Protein AF-A0A7J9G802-F1 (afdb_monomer)

pLDDT: mean 81.96, std 13.97, range [40.69, 97.0]

Foldseek 3Di:
DPPVVVVVVCVVVALWDQDPVRDTDHDPVLVVLVVQPVVHCVRNVCPDPVSVVVSVVVSCVVSVHDDPVVVVDD

Nearest PDB structures (foldseek):
  1g3s-assembly1_A  TM=2.647E-01  e=4.176E+00  Corynebacterium diphtheriae
  3glx-assembly1_A-2  TM=2.656E-01  e=4.775E+00  Corynebacterium diphtheriae

Sequence (74 aa):
MEDSAELESILPYLPLVIGSSRRLLWPSKVVEALEAMSRGPDHSRVNCGEVLSIAISDMRASLSLADPLALSAP

Secondary structure (DSSP, 8-state):
---HHHHHHHGGGS--EE-TTS-EE--HHHHHHHHHHHT-HHHH---SHHHHHHHHHHHHHHTT---TTGGG--

Organism: NCBI:txid34285

Structure (mmCIF, N/CA/C/O backbone):
data_AF-A0A7J9G802-F1
#
_entry.id   AF-A0A7J9G802-F1
#
loop_
_atom_site.group_PDB
_atom_site.id
_atom_site.type_symbol
_atom_site.label_atom_id
_atom_site.label_alt_id
_atom_site.label_comp_id
_atom_site.label_asym_id
_atom_site.label_entity_id
_atom_site.label_seq_id
_atom_site.pdbx_PDB_ins_code
_atom_site.Cartn_x
_atom_site.Cartn_y
_atom_site.Cartn_z
_atom_site.occupancy
_atom_site.B_iso_or_equiv
_atom_site.auth_seq_id
_atom_site.auth_comp_id
_atom_site.auth_asym_id
_atom_site.auth_atom_id
_atom_site.p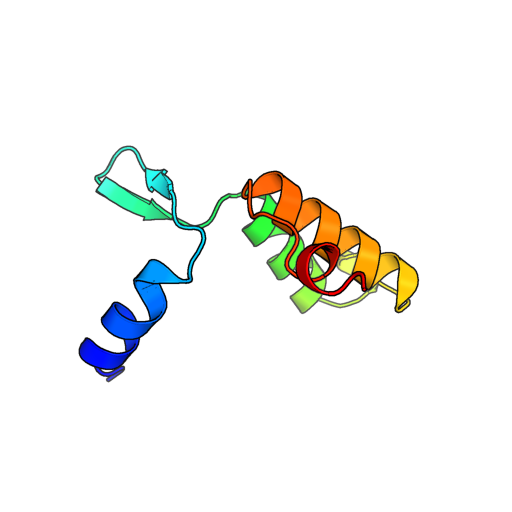dbx_PDB_model_num
ATOM 1 N N . MET A 1 1 ? -1.882 26.260 3.829 1.00 49.81 1 MET A N 1
ATOM 2 C CA . MET A 1 1 ? -2.145 25.733 5.178 1.00 49.81 1 MET A CA 1
ATOM 3 C C . MET A 1 1 ? -3.134 24.623 4.934 1.00 49.81 1 MET A C 1
ATOM 5 O O . MET A 1 1 ? -4.202 24.926 4.428 1.00 49.81 1 MET A O 1
ATOM 9 N N . GLU A 1 2 ? -2.700 23.375 5.059 1.00 59.38 2 GLU A N 1
ATOM 10 C CA . GLU A 1 2 ? -3.581 22.220 4.858 1.00 59.38 2 GLU A CA 1
ATOM 11 C C . GLU A 1 2 ? -4.736 22.354 5.854 1.00 59.38 2 GLU A C 1
ATOM 13 O O . GLU A 1 2 ? -4.497 22.680 7.023 1.00 59.38 2 GLU A O 1
ATOM 18 N N . ASP A 1 3 ? -5.973 22.242 5.375 1.00 75.31 3 ASP A N 1
ATOM 19 C CA . ASP A 1 3 ? -7.139 22.417 6.226 1.00 75.31 3 ASP A CA 1
ATOM 20 C C . ASP A 1 3 ? -7.182 21.243 7.211 1.00 75.31 3 ASP A C 1
ATOM 22 O O . ASP A 1 3 ? -7.157 20.071 6.828 1.00 75.31 3 ASP A O 1
ATOM 26 N N . SER A 1 4 ? -7.179 21.537 8.509 1.00 72.31 4 SER A N 1
ATOM 27 C CA . SER A 1 4 ? -7.157 20.496 9.536 1.00 72.31 4 SER A CA 1
ATOM 28 C C . SER A 1 4 ? -8.390 19.590 9.468 1.00 72.31 4 SER A C 1
ATOM 30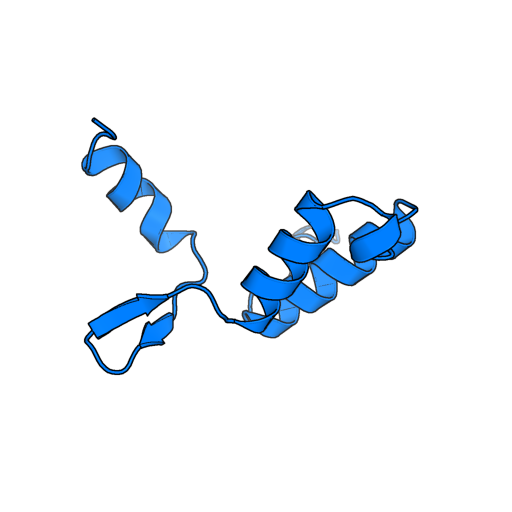 O O . SER A 1 4 ? -8.302 18.440 9.891 1.00 72.31 4 SER A O 1
ATOM 32 N N . ALA A 1 5 ? -9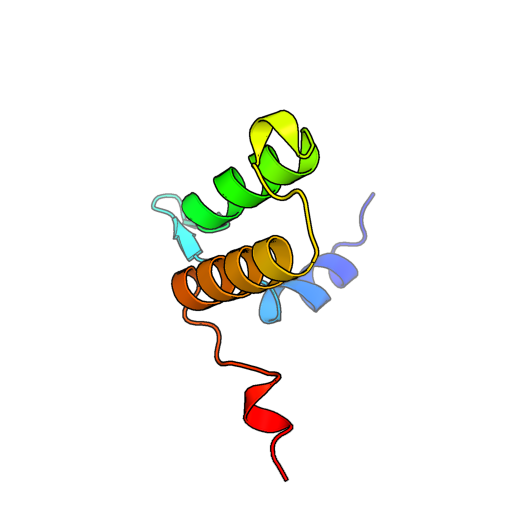.508 20.047 8.891 1.00 77.69 5 ALA A N 1
ATOM 33 C CA . ALA A 1 5 ? -10.674 19.200 8.671 1.00 77.69 5 ALA A CA 1
ATOM 34 C C . ALA A 1 5 ? -10.449 18.176 7.546 1.00 77.69 5 ALA A C 1
ATOM 36 O O . ALA A 1 5 ? -10.933 17.049 7.651 1.00 77.69 5 ALA A O 1
ATOM 37 N N . GLU A 1 6 ? -9.682 18.518 6.504 1.00 81.50 6 GLU A N 1
ATOM 38 C CA . GLU A 1 6 ? -9.308 17.571 5.445 1.00 81.50 6 GLU A CA 1
ATOM 39 C C . GLU A 1 6 ? -8.425 16.455 6.009 1.00 81.50 6 GLU A C 1
ATOM 41 O O . GLU A 1 6 ? -8.660 15.279 5.725 1.00 81.50 6 GLU A O 1
ATOM 46 N N . LEU A 1 7 ? -7.469 16.795 6.879 1.00 77.44 7 LEU A N 1
ATOM 47 C CA . LEU A 1 7 ? -6.618 15.803 7.534 1.00 77.44 7 LEU A CA 1
ATOM 48 C C . LEU A 1 7 ? -7.430 14.855 8.428 1.00 77.44 7 LEU A C 1
ATOM 50 O O . LEU A 1 7 ? -7.318 13.638 8.292 1.00 77.44 7 LEU A O 1
ATOM 54 N N . GLU A 1 8 ? -8.284 15.392 9.302 1.00 81.25 8 GLU A N 1
ATOM 55 C CA . GLU A 1 8 ? -9.151 14.578 10.166 1.00 81.25 8 GLU A CA 1
ATOM 56 C C . GLU A 1 8 ? -10.087 13.672 9.350 1.00 81.25 8 GLU A C 1
ATOM 58 O O . GLU A 1 8 ? -10.362 12.542 9.755 1.00 81.25 8 GLU A O 1
ATOM 63 N N . SER A 1 9 ? -10.523 14.120 8.166 1.00 85.56 9 SER A N 1
ATOM 64 C CA . SER A 1 9 ? -11.366 13.316 7.276 1.00 85.56 9 SER A CA 1
ATOM 65 C C . SER A 1 9 ? -10.650 12.085 6.713 1.00 85.56 9 SER A C 1
ATOM 67 O O . SER A 1 9 ? -11.301 11.066 6.481 1.00 85.56 9 SER A O 1
ATOM 69 N N . ILE A 1 10 ? -9.323 12.142 6.528 1.00 82.88 10 ILE A N 1
ATOM 70 C CA . ILE A 1 10 ? -8.546 11.030 5.964 1.00 82.88 10 ILE A CA 1
ATOM 71 C C . ILE A 1 10 ? -7.975 10.089 7.029 1.00 82.88 10 ILE A C 1
ATOM 73 O O . ILE A 1 10 ? -7.717 8.928 6.715 1.00 82.88 10 ILE A O 1
ATOM 77 N N . LEU A 1 11 ? -7.798 10.546 8.278 1.00 80.12 11 LEU A N 1
ATOM 78 C CA . LEU A 1 11 ? -7.201 9.752 9.364 1.00 80.12 11 LEU A CA 1
ATOM 79 C C . LEU A 1 11 ? -7.816 8.348 9.530 1.00 80.12 11 LEU A C 1
ATOM 81 O O . LEU A 1 11 ? -7.038 7.403 9.672 1.00 80.12 11 LEU A O 1
ATOM 85 N N . PRO A 1 12 ? -9.152 8.152 9.463 1.00 81.75 12 PRO A N 1
ATOM 86 C CA . PRO A 1 12 ? -9.760 6.823 9.587 1.00 81.75 12 PRO A CA 1
ATOM 87 C C . PRO A 1 12 ? -9.384 5.844 8.468 1.00 81.75 12 PRO A C 1
ATOM 89 O O . PRO A 1 12 ? -9.538 4.636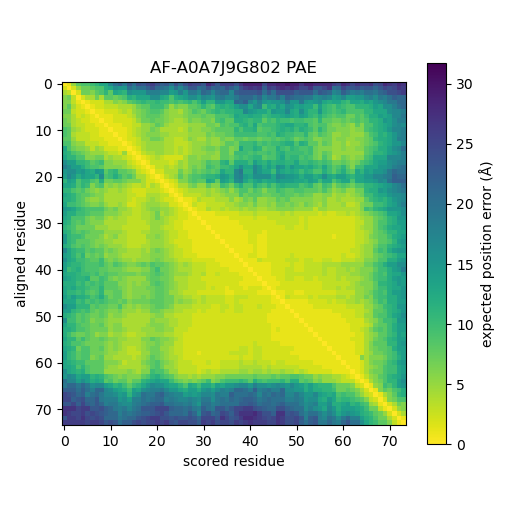 8.634 1.00 81.75 12 PRO A O 1
ATOM 92 N N . TYR A 1 13 ? -8.914 6.351 7.327 1.00 78.31 13 TYR A N 1
ATOM 93 C CA . TYR A 1 13 ? -8.546 5.558 6.153 1.00 78.31 13 TYR A CA 1
ATOM 94 C C . TYR A 1 13 ? -7.042 5.286 6.071 1.00 78.31 13 TYR A C 1
ATOM 96 O O . TYR A 1 13 ? -6.598 4.526 5.210 1.00 78.31 13 TYR A O 1
ATOM 104 N N . LEU A 1 14 ? -6.247 5.904 6.949 1.00 80.06 14 LEU A N 1
ATOM 105 C CA . LEU A 1 14 ? -4.807 5.717 6.984 1.00 80.06 14 LEU A CA 1
ATOM 106 C C . LEU A 1 14 ? -4.432 4.588 7.955 1.00 80.06 14 LEU A C 1
ATOM 108 O O . LEU A 1 14 ? -4.956 4.515 9.066 1.00 80.06 14 LEU A O 1
ATOM 112 N N . PRO A 1 15 ? -3.472 3.728 7.589 1.00 77.50 15 PRO A N 1
ATOM 113 C CA . PRO A 1 15 ? -3.059 2.596 8.407 1.00 77.50 15 PRO A CA 1
ATOM 114 C C . PRO A 1 15 ? -2.042 3.038 9.475 1.00 77.50 15 PRO A C 1
ATOM 116 O O . PRO A 1 15 ? -0.878 2.639 9.464 1.00 77.50 15 PRO A O 1
ATOM 119 N N . LEU A 1 16 ? -2.466 3.935 10.365 1.00 83.50 16 LEU A N 1
ATOM 120 C CA . LEU A 1 16 ? -1.608 4.583 11.356 1.00 83.50 16 LEU A CA 1
ATOM 121 C C . LEU A 1 16 ? -1.433 3.707 12.602 1.00 83.50 16 LEU A C 1
ATOM 123 O O . LEU A 1 16 ? -2.389 3.141 13.127 1.00 83.50 16 LEU A O 1
ATOM 127 N N . VAL A 1 17 ? -0.209 3.656 13.125 1.00 79.81 17 VAL A N 1
ATOM 128 C CA . VAL A 1 17 ? 0.131 3.027 14.407 1.00 79.81 17 VAL A CA 1
ATOM 129 C C . VAL A 1 17 ? 0.488 4.083 15.451 1.00 79.81 17 VAL A C 1
ATOM 131 O O . VAL A 1 17 ? 1.063 5.128 15.137 1.00 79.81 17 VAL A O 1
ATOM 134 N N . ILE A 1 18 ? 0.156 3.816 16.716 1.00 79.38 18 ILE A N 1
ATOM 135 C CA . ILE A 1 18 ? 0.487 4.705 17.835 1.00 79.38 18 ILE A CA 1
ATOM 136 C C . ILE A 1 18 ? 1.911 4.390 18.302 1.00 79.38 18 ILE A C 1
ATOM 138 O O . ILE A 1 18 ? 2.167 3.336 18.881 1.00 79.38 18 ILE A O 1
ATOM 142 N N . GLY A 1 19 ? 2.844 5.311 18.059 1.00 77.12 19 GLY A N 1
ATOM 143 C CA . GLY A 1 19 ? 4.221 5.202 18.541 1.00 77.12 19 GLY A CA 1
ATOM 144 C C . GLY A 1 19 ? 4.381 5.550 20.026 1.00 77.12 19 GLY A C 1
ATOM 145 O O . GLY A 1 19 ? 3.494 6.135 20.652 1.00 77.12 19 GLY A O 1
ATOM 146 N N . SER A 1 20 ? 5.569 5.282 20.578 1.00 77.00 20 SER A N 1
ATOM 147 C CA . SER A 1 20 ? 5.897 5.458 22.007 1.00 77.00 20 SER A CA 1
ATOM 148 C C . SER A 1 20 ? 5.689 6.877 22.557 1.00 77.00 20 SER A C 1
ATOM 150 O O . SER A 1 20 ? 5.478 7.045 23.753 1.00 77.00 20 SER A O 1
ATOM 152 N N . SER A 1 21 ? 5.709 7.907 21.704 1.00 79.56 21 SER A N 1
ATOM 153 C CA . SER A 1 21 ? 5.449 9.307 22.087 1.00 79.56 21 SER A CA 1
ATOM 154 C C . SER A 1 21 ? 4.032 9.790 21.748 1.00 79.56 21 SER A C 1
ATOM 156 O O . SER A 1 21 ? 3.834 10.993 21.595 1.00 79.56 21 SER A O 1
ATOM 158 N N . ARG A 1 22 ? 3.053 8.882 21.592 1.00 78.38 22 ARG A N 1
ATOM 159 C CA . ARG A 1 22 ? 1.668 9.211 21.188 1.00 78.38 22 ARG A CA 1
ATOM 160 C C . ARG A 1 22 ? 1.620 9.990 19.862 1.00 78.38 22 ARG A C 1
ATOM 162 O O . ARG A 1 22 ? 0.848 10.926 19.691 1.00 78.38 22 ARG A O 1
ATOM 169 N N . ARG A 1 23 ? 2.488 9.611 18.924 1.00 79.50 23 ARG A N 1
ATOM 170 C CA . ARG A 1 23 ? 2.463 10.103 17.542 1.00 79.50 23 ARG A CA 1
ATOM 171 C C . ARG A 1 23 ? 1.837 9.041 16.656 1.00 79.50 23 ARG A C 1
ATOM 173 O O . ARG A 1 23 ? 2.113 7.857 16.848 1.00 79.50 23 ARG A O 1
ATOM 180 N N . LEU A 1 24 ? 1.024 9.483 15.705 1.00 79.25 24 LEU A N 1
ATOM 181 C CA . LEU A 1 24 ? 0.531 8.638 14.628 1.00 79.25 24 LEU A CA 1
ATOM 182 C C . LEU A 1 24 ? 1.667 8.448 13.627 1.00 79.25 24 LEU A C 1
ATOM 184 O O . LEU A 1 24 ? 2.228 9.422 13.128 1.00 79.25 24 LEU A O 1
ATOM 188 N N . LEU A 1 25 ? 2.047 7.199 13.393 1.00 82.38 25 LEU A N 1
ATOM 189 C CA . LEU A 1 25 ? 3.143 6.832 12.507 1.00 82.38 25 LEU A CA 1
ATOM 190 C C . LEU A 1 25 ? 2.620 5.878 11.444 1.00 82.38 25 LEU A C 1
ATOM 192 O O . LEU A 1 25 ? 1.780 5.029 11.724 1.00 82.38 25 LEU A O 1
ATOM 196 N N . TRP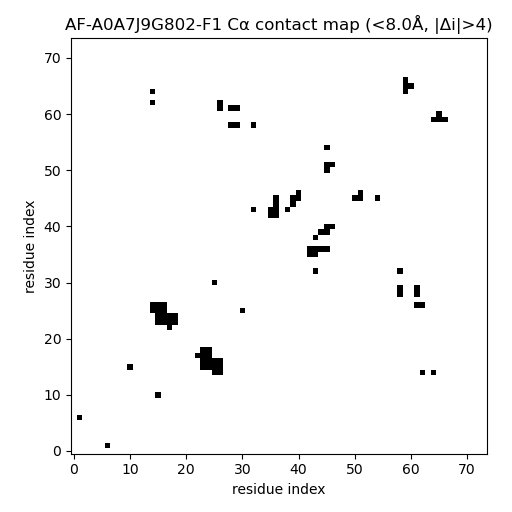 A 1 26 ? 3.151 5.981 10.234 1.00 84.62 26 TRP A N 1
ATOM 197 C CA . TRP A 1 26 ? 3.019 4.894 9.275 1.00 84.62 26 TRP A CA 1
ATOM 198 C C . TRP A 1 26 ? 3.978 3.754 9.651 1.00 84.62 26 TRP A C 1
ATOM 200 O O . TRP A 1 26 ? 5.088 4.024 10.122 1.00 84.62 26 TRP A O 1
ATOM 210 N N . PRO A 1 27 ? 3.597 2.484 9.444 1.00 86.69 27 PRO A N 1
ATOM 211 C CA . PRO A 1 27 ? 4.489 1.353 9.669 1.00 86.69 27 PRO A CA 1
ATOM 212 C C . PRO A 1 27 ? 5.752 1.438 8.813 1.00 86.69 27 PRO A C 1
ATOM 214 O O . PRO A 1 27 ? 5.674 1.641 7.600 1.00 86.69 27 PRO A O 1
ATOM 217 N N . SER A 1 28 ? 6.913 1.252 9.449 1.00 86.31 28 SER A N 1
ATOM 218 C CA . SER A 1 28 ? 8.226 1.508 8.839 1.00 86.31 28 SER A CA 1
ATOM 219 C C . SER A 1 28 ? 8.413 0.779 7.511 1.00 86.31 28 SER A C 1
ATOM 221 O O . SER A 1 28 ? 8.763 1.414 6.525 1.00 86.31 28 SER A O 1
ATOM 223 N N . LYS A 1 29 ? 8.044 -0.507 7.446 1.00 87.19 29 LYS A N 1
ATOM 224 C CA . LYS A 1 29 ? 8.170 -1.316 6.225 1.00 87.19 29 LYS A CA 1
ATOM 225 C C . LYS A 1 29 ? 7.446 -0.717 5.019 1.00 87.19 29 LYS A C 1
ATOM 227 O O . LYS A 1 29 ? 7.956 -0.777 3.907 1.00 87.19 29 LYS A O 1
ATOM 232 N N . VAL A 1 30 ? 6.258 -0.150 5.232 1.00 89.56 30 VAL A N 1
ATOM 233 C CA . VAL A 1 30 ? 5.472 0.460 4.152 1.00 89.56 30 VAL A CA 1
ATOM 234 C C . VAL A 1 30 ? 6.085 1.789 3.735 1.00 89.56 30 VAL A C 1
ATOM 236 O O . VAL A 1 30 ? 6.174 2.066 2.544 1.00 89.56 30 VAL A O 1
ATOM 239 N N . VAL A 1 31 ? 6.561 2.584 4.696 1.00 91.38 31 VAL A N 1
ATOM 240 C CA . VAL A 1 31 ? 7.270 3.839 4.404 1.00 91.38 31 VAL A CA 1
ATOM 241 C C . VAL A 1 31 ? 8.533 3.569 3.588 1.00 91.38 31 VAL A C 1
ATOM 243 O O . VAL A 1 31 ? 8.738 4.219 2.570 1.00 91.38 31 VAL A O 1
ATOM 246 N N . GLU A 1 32 ? 9.335 2.580 3.980 1.00 92.50 32 GLU A N 1
ATOM 247 C CA . GLU A 1 32 ? 10.561 2.186 3.277 1.00 92.50 32 GLU A CA 1
ATOM 248 C C . GLU A 1 32 ? 10.269 1.704 1.849 1.00 92.50 32 GLU A C 1
ATOM 250 O O . GLU A 1 32 ? 10.948 2.109 0.906 1.00 92.50 32 GLU A O 1
ATOM 255 N N . ALA A 1 33 ? 9.229 0.883 1.664 1.00 92.88 33 ALA A N 1
ATOM 256 C CA . ALA A 1 33 ? 8.813 0.420 0.342 1.00 92.88 33 ALA A CA 1
ATOM 257 C C . ALA A 1 33 ? 8.342 1.580 -0.554 1.00 92.88 33 ALA A C 1
ATOM 259 O O . ALA A 1 33 ? 8.769 1.683 -1.705 1.00 92.88 33 ALA A O 1
ATOM 260 N N . LEU A 1 34 ? 7.513 2.487 -0.027 1.00 93.19 34 LEU A N 1
ATOM 261 C CA . LEU A 1 34 ? 7.042 3.669 -0.756 1.00 93.19 34 LEU A CA 1
ATOM 262 C C . LEU A 1 34 ? 8.186 4.632 -1.094 1.00 93.19 34 LEU A C 1
ATOM 264 O O . LEU A 1 34 ? 8.235 5.159 -2.206 1.00 93.19 34 LEU A O 1
ATOM 268 N N . GLU A 1 35 ? 9.124 4.843 -0.170 1.00 94.94 35 GLU A N 1
ATOM 269 C CA . GLU A 1 35 ? 10.321 5.646 -0.415 1.00 94.94 35 GLU A CA 1
ATOM 270 C C . GLU A 1 35 ? 11.201 5.010 -1.495 1.00 94.94 35 GLU A C 1
ATOM 272 O O . GLU A 1 35 ? 11.705 5.702 -2.380 1.00 94.94 35 GLU A O 1
ATOM 277 N N . ALA A 1 36 ? 11.354 3.686 -1.480 1.00 95.88 36 ALA A N 1
ATOM 278 C CA . ALA A 1 36 ? 12.091 2.998 -2.524 1.00 95.88 36 ALA A CA 1
ATOM 279 C C . ALA A 1 36 ? 11.411 3.153 -3.891 1.00 95.88 36 ALA A C 1
ATOM 281 O O . ALA A 1 36 ? 12.085 3.406 -4.891 1.00 95.88 36 ALA A O 1
ATOM 282 N N . MET A 1 37 ? 10.081 3.024 -3.943 1.00 94.75 37 MET A N 1
ATOM 283 C CA . MET A 1 37 ? 9.281 3.162 -5.167 1.00 94.75 37 MET A CA 1
ATOM 284 C C . MET A 1 37 ? 9.306 4.584 -5.727 1.00 94.75 37 MET A C 1
ATOM 286 O O . MET A 1 37 ? 9.377 4.750 -6.944 1.00 94.75 37 MET A O 1
ATOM 290 N N . SER A 1 38 ? 9.318 5.607 -4.870 1.00 95.62 38 SER A N 1
ATOM 291 C CA . SER A 1 38 ? 9.397 7.007 -5.307 1.00 95.62 38 SER A CA 1
ATOM 292 C C . SER A 1 38 ? 10.743 7.358 -5.953 1.00 95.62 38 SER A C 1
ATOM 294 O O . SER A 1 38 ? 10.803 8.233 -6.814 1.00 95.62 38 SER A O 1
ATOM 296 N N . ARG A 1 39 ? 11.814 6.635 -5.599 1.00 97.00 39 ARG A N 1
ATOM 297 C CA . ARG A 1 39 ? 13.151 6.750 -6.210 1.00 97.00 39 ARG A CA 1
ATOM 298 C C . ARG A 1 39 ? 13.273 6.029 -7.557 1.00 97.00 39 ARG A C 1
ATOM 300 O O . ARG A 1 39 ? 14.308 6.141 -8.208 1.00 97.00 39 ARG A O 1
ATOM 307 N N . GLY A 1 40 ? 12.235 5.308 -7.981 1.00 94.88 40 GLY A N 1
ATOM 308 C CA . GLY A 1 40 ? 12.165 4.638 -9.276 1.00 94.88 40 GLY A CA 1
ATOM 309 C C . GLY A 1 40 ? 12.485 3.134 -9.247 1.00 94.88 40 GLY A C 1
ATOM 310 O O 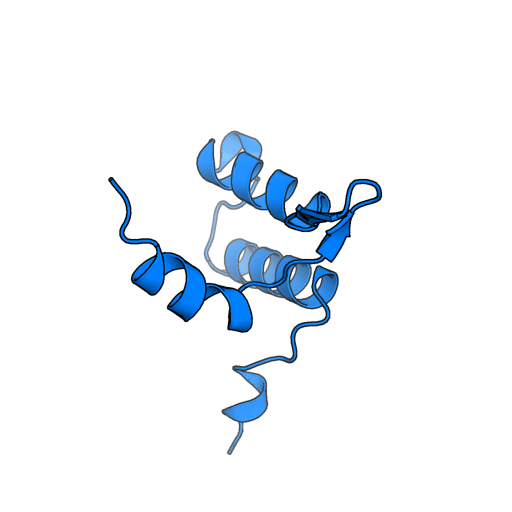. GLY A 1 40 ? 12.757 2.547 -8.191 1.00 94.88 40 GLY A O 1
ATOM 311 N N . PRO A 1 41 ? 12.423 2.473 -10.416 1.00 94.56 41 PRO A N 1
ATOM 312 C CA . PRO A 1 41 ? 12.538 1.018 -10.539 1.00 94.56 41 PRO A CA 1
ATOM 313 C C . PRO A 1 41 ? 13.941 0.483 -10.225 1.00 94.56 41 PRO A C 1
ATOM 315 O O . PRO A 1 41 ? 14.052 -0.636 -9.736 1.00 94.56 41 PRO A O 1
ATOM 318 N N . ASP A 1 42 ? 15.003 1.268 -10.423 1.00 96.00 42 ASP A N 1
ATOM 319 C CA . ASP A 1 42 ? 16.372 0.853 -10.074 1.00 96.00 42 ASP A CA 1
ATOM 320 C C . ASP A 1 42 ? 16.565 0.674 -8.560 1.00 96.00 42 ASP A C 1
ATOM 322 O O . ASP A 1 42 ? 17.377 -0.139 -8.118 1.00 96.00 42 ASP A O 1
ATOM 326 N N . HIS A 1 43 ? 15.794 1.412 -7.754 1.00 95.06 43 HIS A N 1
ATOM 327 C CA . HIS A 1 43 ? 15.863 1.360 -6.296 1.00 95.06 43 HIS A CA 1
ATOM 328 C C . HIS A 1 43 ? 14.817 0.407 -5.698 1.00 95.06 43 HIS A C 1
ATOM 330 O O . HIS A 1 43 ? 15.133 -0.383 -4.812 1.00 95.06 43 HIS A O 1
ATOM 336 N N . SER A 1 44 ? 13.582 0.442 -6.204 1.00 93.88 44 SER A N 1
ATOM 337 C CA . SER A 1 44 ? 12.479 -0.400 -5.711 1.00 93.88 44 SER A CA 1
ATOM 338 C C . SER A 1 44 ? 12.409 -1.791 -6.322 1.00 93.88 44 SER A C 1
ATOM 340 O O . SER A 1 44 ? 11.737 -2.661 -5.774 1.00 93.88 44 SER A O 1
ATOM 342 N N . ARG A 1 45 ? 13.053 -1.999 -7.476 1.00 94.88 45 ARG A N 1
ATOM 343 C CA . ARG A 1 45 ? 12.913 -3.193 -8.326 1.00 94.88 45 ARG A CA 1
ATOM 344 C C . ARG A 1 45 ? 11.498 -3.417 -8.866 1.00 94.88 45 ARG A C 1
ATOM 346 O O . ARG A 1 45 ? 11.243 -4.448 -9.483 1.00 94.88 45 ARG A O 1
ATOM 353 N N . VAL A 1 46 ? 10.589 -2.456 -8.691 1.00 96.00 46 VAL A N 1
ATOM 354 C CA . VAL A 1 46 ? 9.232 -2.504 -9.240 1.00 96.00 46 VAL A CA 1
ATOM 355 C C . VAL A 1 46 ? 9.284 -2.053 -10.697 1.00 96.00 46 VAL A C 1
ATOM 357 O O . VAL A 1 46 ? 9.137 -0.876 -11.010 1.00 96.00 46 VAL A O 1
ATOM 360 N N . ASN A 1 47 ? 9.559 -2.998 -11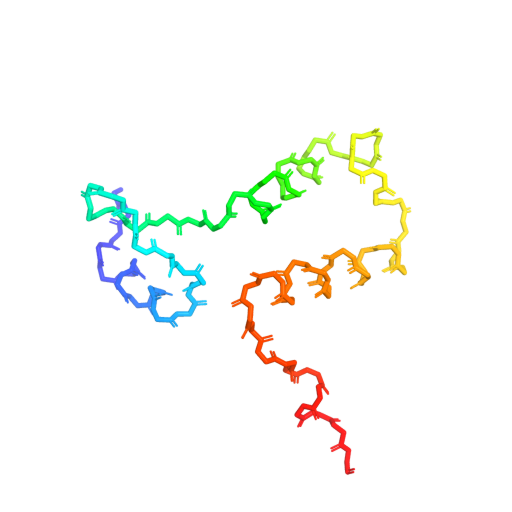.595 1.00 96.00 47 ASN A N 1
ATOM 361 C CA . ASN A 1 47 ? 9.796 -2.737 -13.019 1.00 96.00 47 ASN A CA 1
ATOM 362 C C . ASN A 1 47 ? 8.627 -3.133 -13.939 1.00 96.00 47 ASN A C 1
ATOM 364 O O . ASN A 1 47 ? 8.671 -2.854 -15.135 1.00 96.00 47 ASN A O 1
ATOM 368 N N . CYS A 1 48 ? 7.584 -3.774 -13.411 1.00 95.88 48 CYS A N 1
ATOM 369 C CA . CYS A 1 48 ? 6.394 -4.151 -14.168 1.00 95.88 48 CYS A CA 1
ATOM 370 C C . CYS A 1 48 ? 5.143 -4.196 -13.277 1.00 95.88 48 CYS A C 1
ATOM 372 O O . CYS A 1 48 ? 5.226 -4.149 -12.047 1.00 95.88 48 CYS A O 1
ATOM 374 N N . GLY A 1 49 ? 3.971 -4.300 -13.912 1.00 95.19 49 GLY A N 1
ATOM 375 C CA . GLY A 1 49 ? 2.682 -4.308 -13.214 1.00 95.19 49 GLY A CA 1
ATOM 376 C C . GLY A 1 49 ? 2.494 -5.491 -12.258 1.00 95.19 49 GLY A C 1
ATOM 377 O O . GLY A 1 49 ? 1.910 -5.319 -11.192 1.00 95.19 49 GLY A O 1
ATOM 378 N N . GLU A 1 50 ? 3.027 -6.668 -12.592 1.00 96.25 50 GLU A N 1
ATOM 379 C CA . GLU A 1 50 ? 2.945 -7.851 -11.725 1.00 96.25 50 GLU A CA 1
ATOM 380 C C . GLU A 1 50 ? 3.713 -7.636 -10.413 1.00 96.25 50 GLU A C 1
ATOM 382 O O . GLU A 1 50 ? 3.163 -7.817 -9.327 1.00 96.25 50 GLU A O 1
ATOM 387 N N . VAL A 1 51 ? 4.949 -7.135 -10.502 1.00 95.50 51 VAL A N 1
ATOM 388 C CA . VAL A 1 51 ? 5.770 -6.816 -9.324 1.00 95.50 51 VAL A CA 1
ATOM 389 C C . VAL A 1 51 ? 5.133 -5.696 -8.496 1.00 95.50 51 VAL A C 1
ATOM 391 O O . VAL A 1 51 ? 5.153 -5.757 -7.268 1.00 95.50 51 VAL A O 1
ATOM 394 N N . LEU A 1 52 ? 4.507 -4.705 -9.143 1.00 94.88 52 LEU A N 1
ATOM 395 C CA . LEU A 1 52 ? 3.754 -3.656 -8.451 1.00 94.88 52 LEU A CA 1
ATOM 396 C C . LEU A 1 52 ? 2.573 -4.233 -7.656 1.00 94.88 52 LEU A C 1
ATOM 398 O O . LEU A 1 52 ? 2.377 -3.870 -6.498 1.00 94.88 52 LEU A O 1
ATOM 402 N N . SER A 1 53 ? 1.799 -5.143 -8.253 1.00 93.44 53 SER A N 1
ATOM 403 C CA . SER A 1 53 ? 0.669 -5.799 -7.584 1.00 93.44 53 SER A CA 1
ATOM 404 C C . SER A 1 53 ? 1.116 -6.598 -6.355 1.00 93.44 53 SER A C 1
ATOM 406 O O . SER A 1 53 ? 0.487 -6.504 -5.296 1.00 93.44 53 SER A O 1
ATOM 408 N N . ILE A 1 54 ? 2.241 -7.313 -6.459 1.00 93.69 54 ILE A N 1
ATOM 409 C CA . ILE A 1 54 ? 2.842 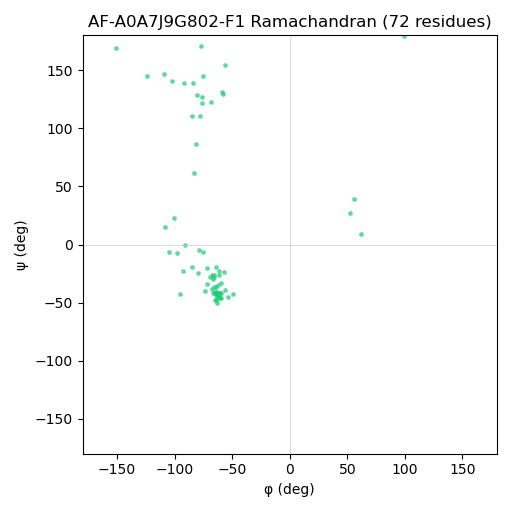-8.046 -5.336 1.00 93.69 54 ILE A CA 1
ATOM 410 C C . ILE A 1 54 ? 3.281 -7.075 -4.235 1.00 93.69 54 ILE A C 1
ATOM 412 O O . ILE A 1 54 ? 2.924 -7.277 -3.076 1.00 93.69 54 ILE A O 1
ATOM 416 N N . ALA A 1 55 ? 3.989 -5.995 -4.582 1.00 93.19 55 ALA A N 1
ATOM 417 C CA . ALA A 1 55 ? 4.441 -4.994 -3.615 1.00 93.19 55 ALA A CA 1
ATOM 418 C C . ALA A 1 55 ? 3.265 -4.347 -2.861 1.00 93.19 55 ALA A C 1
ATOM 420 O O . ALA A 1 55 ? 3.315 -4.193 -1.643 1.00 93.19 55 ALA A O 1
ATOM 421 N N . ILE A 1 56 ? 2.173 -4.020 -3.560 1.00 90.50 56 ILE A N 1
ATOM 422 C CA . ILE A 1 56 ? 0.951 -3.483 -2.942 1.00 90.50 56 ILE A CA 1
ATOM 423 C C . ILE A 1 56 ? 0.313 -4.505 -1.997 1.00 90.50 56 ILE A C 1
ATOM 425 O O . ILE A 1 56 ? -0.117 -4.140 -0.901 1.00 90.50 56 ILE A O 1
ATOM 429 N N . SER A 1 57 ? 0.264 -5.774 -2.398 1.00 89.62 57 SER A N 1
ATOM 430 C CA . SER A 1 57 ? -0.292 -6.849 -1.572 1.00 89.62 57 SER A CA 1
ATOM 431 C C . SER A 1 57 ? 0.525 -7.052 -0.292 1.00 89.62 57 SER A C 1
ATOM 433 O O . SER A 1 57 ? -0.052 -7.133 0.791 1.00 89.62 57 SER A O 1
ATOM 435 N N . ASP A 1 58 ? 1.857 -7.043 -0.391 1.00 90.06 58 ASP A N 1
ATOM 436 C CA . ASP A 1 58 ? 2.768 -7.175 0.754 1.00 90.06 58 ASP A CA 1
ATOM 437 C C . ASP A 1 58 ? 2.685 -5.973 1.711 1.00 90.06 58 ASP A C 1
ATOM 439 O O . ASP A 1 58 ? 2.597 -6.134 2.934 1.00 90.06 58 ASP A O 1
ATOM 443 N N . MET A 1 59 ? 2.608 -4.752 1.164 1.00 88.94 59 MET A N 1
ATOM 444 C CA . MET A 1 59 ? 2.369 -3.545 1.960 1.00 88.94 59 MET A CA 1
ATOM 445 C C . MET A 1 59 ? 1.037 -3.639 2.706 1.00 88.94 59 MET A C 1
ATOM 447 O O . MET A 1 59 ? 0.988 -3.389 3.905 1.00 88.94 59 MET A O 1
ATOM 451 N N . ARG A 1 60 ? -0.046 -4.051 2.043 1.00 86.44 60 ARG A N 1
ATOM 452 C CA . ARG A 1 60 ? -1.370 -4.162 2.675 1.00 86.44 60 ARG A CA 1
ATOM 453 C C . ARG A 1 60 ? -1.423 -5.264 3.734 1.00 86.44 60 ARG A C 1
ATOM 455 O O . ARG A 1 60 ? -1.993 -5.032 4.801 1.00 86.44 60 ARG A O 1
ATOM 462 N N . ALA A 1 61 ? -0.757 -6.394 3.501 1.00 85.38 61 ALA A N 1
ATOM 463 C CA . ALA A 1 61 ? -0.594 -7.455 4.493 1.00 85.38 61 ALA A CA 1
ATOM 464 C C . ALA A 1 61 ? 0.180 -6.973 5.732 1.00 85.38 61 ALA A C 1
ATOM 466 O O . ALA A 1 61 ? -0.234 -7.237 6.860 1.00 85.38 61 ALA A O 1
ATOM 467 N N . SER A 1 62 ? 1.248 -6.189 5.541 1.00 85.06 62 SER A N 1
ATOM 468 C CA . SER A 1 62 ? 2.028 -5.590 6.638 1.00 85.06 62 SER A CA 1
ATOM 469 C C . SER A 1 62 ? 1.209 -4.638 7.515 1.00 85.06 62 SER A C 1
ATOM 471 O O . SER A 1 62 ? 1.517 -4.455 8.691 1.00 85.06 62 SER A O 1
ATOM 473 N N . LEU A 1 63 ? 0.153 -4.049 6.956 1.00 81.94 63 LEU A N 1
ATOM 474 C CA . LEU A 1 63 ? -0.767 -3.151 7.651 1.00 81.94 63 LEU A CA 1
ATOM 475 C C . LEU A 1 63 ? -1.968 -3.883 8.267 1.00 81.94 63 LEU A C 1
ATOM 477 O O . LEU A 1 63 ? -2.827 -3.238 8.861 1.00 81.94 63 LEU A O 1
ATOM 481 N N . SER A 1 64 ? -2.056 -5.211 8.110 1.00 78.69 64 SER A N 1
ATOM 482 C CA . SER A 1 64 ? -3.251 -6.004 8.444 1.00 78.69 64 SER A CA 1
ATOM 483 C C . SER A 1 64 ? -4.538 -5.462 7.801 1.00 78.69 64 SER A C 1
ATOM 485 O O . SER A 1 64 ? -5.633 -5.651 8.331 1.00 78.69 64 SER A O 1
ATOM 487 N N . LEU A 1 65 ? -4.421 -4.777 6.657 1.00 71.50 65 LEU A N 1
ATOM 488 C CA . LEU A 1 65 ? -5.576 -4.300 5.907 1.00 71.50 65 LEU A CA 1
ATOM 489 C C . LEU A 1 65 ? -6.202 -5.483 5.170 1.00 71.50 65 LEU A C 1
ATOM 491 O O . LEU A 1 65 ? -5.519 -6.184 4.420 1.00 71.50 65 LEU A O 1
ATOM 495 N N . ALA A 1 66 ? -7.508 -5.681 5.361 1.00 65.00 66 ALA A N 1
ATOM 496 C CA . ALA A 1 66 ? -8.274 -6.664 4.603 1.00 65.00 66 ALA A CA 1
ATOM 497 C C . ALA A 1 66 ? -8.154 -6.407 3.095 1.00 65.00 66 ALA A C 1
ATOM 499 O O . ALA A 1 66 ? -7.897 -5.278 2.664 1.00 65.00 66 ALA A O 1
ATOM 500 N N . ASP A 1 67 ? -8.338 -7.454 2.291 1.00 62.66 67 ASP A N 1
ATOM 501 C CA . ASP A 1 67 ? -8.283 -7.312 0.845 1.00 62.66 67 ASP A CA 1
ATOM 502 C C . ASP A 1 67 ? -9.563 -6.708 0.249 1.00 62.66 67 ASP A C 1
ATOM 504 O O . ASP A 1 67 ? -10.602 -7.363 0.277 1.00 62.66 67 ASP A O 1
ATOM 508 N N . PRO A 1 68 ? -9.538 -5.462 -0.279 1.00 57.34 68 PRO A N 1
ATOM 509 C CA . PRO A 1 68 ? -10.701 -4.867 -0.907 1.00 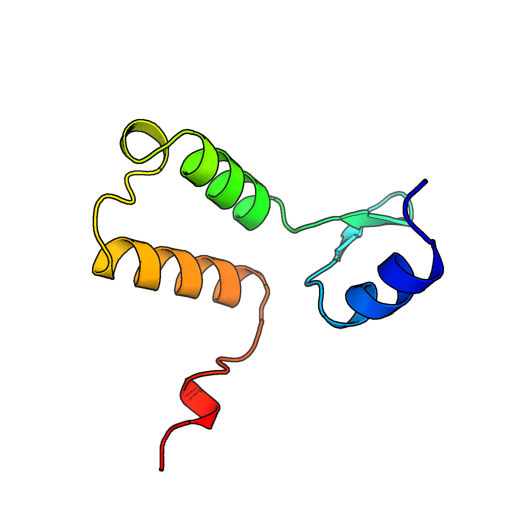57.34 68 PRO A CA 1
ATOM 510 C C . PRO A 1 68 ? -11.012 -5.521 -2.257 1.00 57.34 68 PRO A C 1
ATOM 512 O O . PRO A 1 68 ? -12.151 -5.427 -2.700 1.00 57.34 68 PRO A O 1
ATOM 515 N N . LEU A 1 69 ? -10.061 -6.215 -2.903 1.00 53.62 69 LEU A N 1
ATOM 516 C CA . LEU A 1 69 ? -10.338 -6.986 -4.120 1.00 53.62 69 LEU A CA 1
ATOM 517 C C . LEU A 1 69 ? -10.974 -8.346 -3.792 1.00 53.62 69 LEU A C 1
ATOM 519 O O . LEU A 1 69 ? -11.749 -8.852 -4.599 1.00 53.62 69 LEU A O 1
ATOM 523 N N . ALA A 1 70 ? -10.756 -8.894 -2.593 1.00 51.81 70 ALA A N 1
ATOM 524 C CA . ALA A 1 70 ? -11.487 -10.065 -2.101 1.00 51.81 70 ALA A CA 1
ATOM 525 C C . ALA A 1 70 ? -12.987 -9.784 -1.885 1.00 51.81 70 ALA A C 1
ATOM 527 O O . ALA A 1 70 ? -13.798 -10.696 -2.012 1.00 51.81 70 ALA A O 1
ATOM 528 N N . LEU A 1 71 ? -13.373 -8.528 -1.629 1.00 50.06 71 LEU A N 1
ATOM 529 C CA . LEU A 1 71 ? -14.777 -8.089 -1.581 1.00 50.06 71 LEU A CA 1
ATOM 530 C C . LEU A 1 71 ? -15.435 -7.953 -2.967 1.00 50.06 71 LEU A C 1
ATOM 532 O O . LEU A 1 71 ? -16.639 -7.721 -3.039 1.00 50.06 71 LEU A O 1
ATOM 536 N N . SER A 1 72 ? -14.668 -8.100 -4.053 1.00 50.38 72 SER A N 1
ATOM 537 C CA . SER A 1 72 ? -15.149 -8.011 -5.438 1.00 50.38 72 SER A CA 1
ATOM 538 C C . SER A 1 72 ? -15.179 -9.367 -6.163 1.00 50.38 72 SER A C 1
ATOM 540 O O . SER A 1 72 ? -15.272 -9.393 -7.394 1.00 50.38 72 SER A O 1
ATOM 542 N N . ALA A 1 73 ? -15.091 -10.488 -5.441 1.00 40.69 73 ALA A N 1
ATOM 543 C CA . ALA A 1 73 ? -15.391 -11.800 -6.011 1.00 40.69 73 ALA A CA 1
ATOM 544 C C . ALA A 1 73 ? -16.925 -12.017 -6.036 1.00 40.69 73 ALA A C 1
ATOM 546 O O . ALA A 1 73 ? -17.562 -11.778 -5.008 1.00 40.69 73 ALA A O 1
ATOM 547 N N . PRO A 1 74 ? -17.518 -12.399 -7.187 1.00 46.81 74 PRO A N 1
ATOM 548 C CA . PRO A 1 74 ? -18.960 -12.628 -7.333 1.00 46.81 74 PRO A CA 1
ATOM 549 C C . PRO A 1 74 ? -19.477 -13.837 -6.544 1.00 46.81 74 PRO A C 1
ATOM 551 O O . PRO A 1 74 ? -18.684 -14.772 -6.283 1.00 46.81 74 PRO A O 1
#

Radius of gyration: 14.92 Å; Cα contacts (8 Å, |Δi|>4): 47; chains: 1; bounding box: 35×38×36 Å

Solvent-accessible surface area (backbone atoms only — not comparable to full-atom values): 4602 Å² total; per-residue (Å²): 129,83,56,68,66,62,52,62,69,46,52,86,79,49,75,62,40,81,44,99,83,76,40,82,34,71,54,64,71,48,53,52,51,51,55,28,48,73,71,33,39,92,66,45,66,50,79,47,71,68,51,42,53,50,53,53,50,53,43,33,55,75,61,71,50,77,62,74,68,70,74,68,63,131

Mean predicted aligned error: 8.22 Å